Protein AF-A0A0L8GV06-F1 (afdb_monomer_lite)

pLDDT: mean 80.11, std 13.33, range [42.69, 92.31]

Sequence (68 aa):
NGWDDEQRAVQLATSLKGTALKVLSQLSVEDRSCYSSIVELLERRYGKMCLTLMWVRFQTHISVRGES

Radius of gyration: 17.51 Å; chains: 1; bounding box: 40×27×48 Å

Organism: Octopus bimaculoides (NCBI:txid37653)

Structure (mmCIF, N/CA/C/O backbone):
data_AF-A0A0L8GV06-F1
#
_entry.id   AF-A0A0L8GV06-F1
#
loop_
_atom_site.group_PDB
_atom_site.id
_atom_site.type_symbol
_atom_site.label_atom_id
_atom_site.label_alt_id
_atom_site.label_comp_id
_atom_site.label_asym_id
_atom_site.label_entit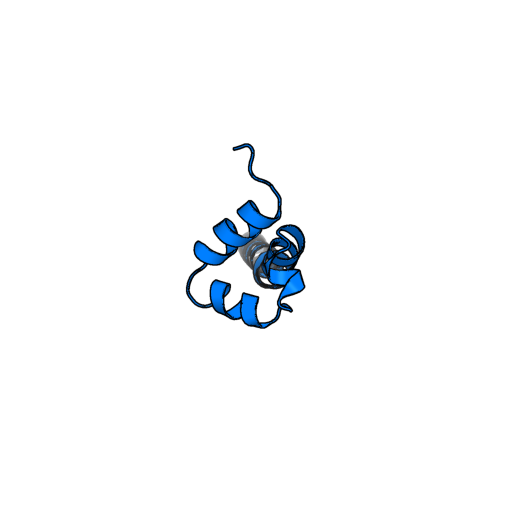y_id
_atom_site.label_seq_id
_atom_site.pdbx_PDB_ins_code
_atom_site.Cartn_x
_atom_site.Cartn_y
_atom_site.Cartn_z
_atom_site.occupancy
_atom_site.B_iso_or_equiv
_atom_site.auth_seq_id
_atom_site.auth_comp_id
_atom_site.auth_asym_id
_atom_site.auth_atom_id
_atom_site.pdbx_PDB_model_num
ATOM 1 N N . ASN A 1 1 ? -8.370 18.222 -1.817 1.00 66.62 1 ASN A N 1
ATOM 2 C CA . ASN A 1 1 ? -9.097 17.041 -1.295 1.00 66.62 1 ASN A CA 1
ATOM 3 C C . ASN A 1 1 ? -9.356 17.090 0.205 1.00 66.62 1 ASN A C 1
ATOM 5 O O . ASN A 1 1 ? -10.308 16.454 0.610 1.00 66.62 1 ASN A O 1
ATOM 9 N N . GLY A 1 2 ? -8.597 17.827 1.033 1.00 86.75 2 GLY A N 1
ATOM 10 C CA . GLY A 1 2 ? -8.973 18.075 2.441 1.00 86.75 2 GLY A CA 1
ATOM 11 C C . GLY A 1 2 ? -8.998 16.847 3.359 1.00 86.75 2 GLY A C 1
ATOM 12 O O . GLY A 1 2 ? -9.338 16.987 4.523 1.00 86.75 2 GLY A O 1
ATOM 13 N N . TRP A 1 3 ? -8.642 15.669 2.843 1.00 88.25 3 TRP A N 1
ATOM 14 C CA . TRP A 1 3 ? -8.649 14.426 3.599 1.00 88.25 3 TRP A CA 1
ATOM 15 C C . TRP A 1 3 ? -7.504 14.373 4.597 1.00 88.25 3 TRP A C 1
ATOM 17 O O . TRP A 1 3 ? -6.362 14.710 4.233 1.00 88.25 3 TRP A O 1
ATOM 27 N N . ASP A 1 4 ? -7.831 13.908 5.799 1.00 89.19 4 ASP A N 1
ATOM 28 C CA . ASP A 1 4 ? -6.869 13.538 6.831 1.00 89.19 4 ASP A CA 1
ATOM 29 C C . ASP A 1 4 ? -6.130 12.234 6.472 1.00 89.19 4 ASP A C 1
ATOM 31 O O . ASP A 1 4 ? -6.376 11.614 5.431 1.00 89.19 4 ASP A O 1
ATOM 35 N N . ASP A 1 5 ? -5.138 11.877 7.284 1.00 86.56 5 ASP A N 1
ATOM 36 C CA . ASP A 1 5 ? -4.242 10.757 6.991 1.00 86.56 5 ASP A CA 1
ATOM 37 C C . ASP A 1 5 ? -4.969 9.405 7.010 1.00 86.56 5 ASP A C 1
ATOM 39 O O . ASP A 1 5 ? -4.801 8.597 6.096 1.00 86.56 5 ASP A O 1
ATOM 43 N N . GLU A 1 6 ? -5.867 9.210 7.974 1.00 89.94 6 GLU A N 1
ATOM 44 C CA . GLU A 1 6 ? -6.656 7.987 8.116 1.00 89.94 6 GLU A CA 1
ATOM 45 C C . GLU A 1 6 ? -7.613 7.814 6.930 1.00 89.94 6 GLU A C 1
ATOM 47 O O . GLU A 1 6 ? -7.688 6.746 6.318 1.00 89.94 6 GLU A O 1
ATOM 52 N N . GLN A 1 7 ? -8.286 8.889 6.516 1.00 92.06 7 GLN A N 1
ATOM 53 C CA . GLN A 1 7 ? -9.139 8.889 5.330 1.00 92.06 7 GLN A CA 1
ATOM 54 C C . GLN A 1 7 ? -8.357 8.511 4.070 1.00 92.06 7 GLN A C 1
ATOM 56 O O . GLN A 1 7 ? -8.845 7.735 3.243 1.00 92.06 7 GLN A O 1
ATOM 61 N N . ARG A 1 8 ? -7.130 9.020 3.911 1.00 91.31 8 ARG A N 1
ATOM 62 C CA . ARG A 1 8 ? -6.264 8.651 2.781 1.00 91.31 8 ARG A CA 1
ATOM 63 C C . ARG A 1 8 ? -5.827 7.197 2.859 1.00 91.31 8 ARG A C 1
ATOM 65 O O . ARG A 1 8 ? -5.828 6.531 1.825 1.00 91.31 8 ARG A O 1
ATOM 72 N N . ALA A 1 9 ? -5.485 6.704 4.047 1.00 90.38 9 ALA A N 1
ATOM 73 C CA . ALA A 1 9 ? -5.111 5.314 4.275 1.00 90.38 9 ALA A CA 1
ATOM 74 C C . ALA A 1 9 ? -6.250 4.365 3.874 1.00 90.38 9 ALA A C 1
ATOM 76 O O . ALA A 1 9 ? -6.043 3.447 3.078 1.00 90.38 9 ALA A O 1
ATOM 77 N N . VAL A 1 10 ? -7.475 4.649 4.327 1.00 91.25 10 VAL A N 1
ATOM 78 C CA . VAL A 1 10 ? -8.671 3.859 4.003 1.00 91.25 10 VAL A CA 1
ATOM 79 C C . VAL A 1 10 ? -8.966 3.879 2.504 1.00 91.25 10 VAL A C 1
ATOM 81 O O . VAL A 1 10 ? -9.194 2.823 1.908 1.00 91.25 10 VAL A O 1
ATOM 84 N N . GLN A 1 11 ? -8.936 5.055 1.870 1.00 92.31 11 GLN A N 1
ATOM 85 C CA . GLN A 1 11 ? -9.173 5.191 0.427 1.00 92.31 11 GLN A CA 1
ATOM 86 C C . GLN A 1 11 ? -8.107 4.463 -0.398 1.00 92.31 11 GLN A C 1
ATOM 88 O O . GLN A 1 11 ? -8.424 3.744 -1.348 1.00 92.31 11 GLN A O 1
ATOM 93 N N . LEU A 1 12 ? -6.836 4.589 -0.012 1.00 90.38 12 LEU A N 1
ATOM 94 C CA . LEU A 1 12 ? -5.750 3.872 -0.664 1.00 90.38 12 LEU A CA 1
ATOM 95 C C . LEU A 1 12 ? -5.951 2.361 -0.521 1.00 90.38 12 LEU A C 1
ATOM 97 O O . LEU A 1 12 ? -5.983 1.664 -1.534 1.00 90.38 12 LEU A O 1
ATOM 101 N N . ALA A 1 13 ? -6.166 1.862 0.697 1.00 89.56 13 ALA A N 1
ATOM 102 C CA . ALA A 1 13 ? -6.342 0.438 0.966 1.00 89.56 13 ALA A CA 1
ATOM 103 C C . ALA A 1 13 ? -7.535 -0.172 0.212 1.00 89.56 13 ALA A C 1
ATOM 105 O O . ALA A 1 13 ? -7.407 -1.254 -0.361 1.00 89.56 13 ALA A O 1
ATOM 106 N N . THR A 1 14 ? -8.670 0.533 0.157 1.00 91.88 14 THR A N 1
ATOM 107 C CA . THR A 1 14 ? -9.869 0.088 -0.580 1.00 91.88 14 THR A CA 1
ATOM 108 C C . THR A 1 14 ? -9.690 0.114 -2.096 1.00 91.88 14 THR A C 1
ATOM 110 O O . THR A 1 14 ? -10.314 -0.683 -2.798 1.00 91.88 14 THR A O 1
ATOM 113 N N . SER A 1 15 ? -8.816 0.975 -2.622 1.00 91.81 15 SER A N 1
ATOM 114 C CA . SER A 1 15 ? -8.501 1.007 -4.055 1.00 91.81 15 SER A CA 1
ATOM 115 C C . SER A 1 15 ? -7.613 -0.160 -4.515 1.00 91.81 15 SER A C 1
ATOM 117 O O . SER A 1 15 ? -7.609 -0.506 -5.703 1.00 91.81 15 SER A O 1
ATOM 119 N N . LEU A 1 16 ? -6.868 -0.792 -3.597 1.00 90.94 16 LEU A N 1
ATOM 120 C CA . LEU A 1 16 ? -5.949 -1.879 -3.928 1.00 90.94 16 LEU A CA 1
ATOM 121 C C . LEU A 1 16 ? -6.693 -3.161 -4.301 1.00 90.94 16 LEU A C 1
ATOM 123 O O . LEU A 1 16 ? -7.700 -3.544 -3.711 1.00 90.94 16 LEU A O 1
ATOM 127 N N . LYS A 1 17 ? -6.130 -3.891 -5.266 1.00 90.56 17 LYS A N 1
ATOM 128 C CA . LYS A 1 17 ? -6.671 -5.168 -5.743 1.00 90.56 17 LYS A CA 1
ATOM 129 C C . LYS A 1 17 ? -5.583 -6.231 -5.832 1.00 90.56 17 LYS A C 1
ATOM 131 O O . LYS A 1 17 ? -4.390 -5.932 -5.915 1.00 90.56 17 LYS A O 1
ATOM 136 N N . GLY A 1 18 ? -6.010 -7.492 -5.829 1.00 90.31 18 GLY A N 1
ATOM 137 C CA . GLY A 1 18 ? -5.137 -8.640 -6.071 1.00 90.31 18 GLY A CA 1
ATOM 138 C C . GLY A 1 18 ? -3.944 -8.698 -5.114 1.00 90.31 18 GLY A C 1
ATOM 139 O O . GLY A 1 18 ? -4.096 -8.625 -3.895 1.00 90.31 18 GLY A O 1
ATOM 140 N N . THR A 1 19 ? -2.740 -8.849 -5.667 1.00 86.94 19 THR A N 1
ATOM 141 C CA . THR A 1 19 ? -1.510 -8.994 -4.876 1.00 86.94 19 THR A CA 1
ATOM 142 C C . THR A 1 19 ? -1.189 -7.749 -4.053 1.00 86.94 19 THR A C 1
ATOM 144 O O . THR A 1 19 ? -0.656 -7.901 -2.960 1.00 86.94 19 THR A O 1
ATOM 147 N N . ALA A 1 20 ? -1.551 -6.545 -4.515 1.00 86.06 20 ALA A N 1
ATOM 148 C CA . ALA A 1 20 ? -1.342 -5.301 -3.770 1.00 86.06 20 ALA A CA 1
ATOM 149 C C . ALA A 1 20 ? -2.147 -5.286 -2.459 1.00 86.06 20 ALA A C 1
ATOM 151 O O . ALA A 1 20 ? -1.592 -5.001 -1.402 1.00 86.06 20 ALA A O 1
ATOM 152 N N . LEU A 1 21 ? -3.411 -5.720 -2.513 1.00 90.44 21 LEU A N 1
ATOM 153 C CA . LEU A 1 21 ? -4.263 -5.867 -1.330 1.00 90.44 21 LEU A CA 1
ATOM 154 C C . LEU A 1 21 ? -3.704 -6.915 -0.354 1.00 90.44 21 LEU A C 1
ATOM 156 O O . LEU A 1 21 ? -3.676 -6.688 0.852 1.00 90.44 21 LEU A O 1
ATOM 160 N N . LYS A 1 22 ? -3.189 -8.042 -0.868 1.00 90.56 22 LYS A N 1
ATOM 161 C CA . LYS A 1 22 ? -2.561 -9.083 -0.033 1.00 90.56 22 LYS A CA 1
ATOM 162 C C . LYS A 1 22 ? -1.324 -8.582 0.711 1.00 90.56 22 LYS A C 1
ATOM 164 O O . LYS A 1 22 ? -1.000 -9.124 1.756 1.00 90.56 22 LYS A O 1
ATOM 169 N N . VAL A 1 23 ? -0.616 -7.577 0.192 1.00 88.62 23 VAL A N 1
ATOM 170 C CA . VAL A 1 23 ? 0.560 -7.023 0.882 1.00 88.62 23 VAL A CA 1
ATOM 171 C C . VAL A 1 23 ? 0.156 -6.321 2.174 1.00 88.62 23 VAL A C 1
ATOM 173 O O . VAL A 1 23 ? 0.890 -6.413 3.151 1.00 88.62 23 VAL A O 1
ATOM 176 N N . LEU A 1 24 ? -1.032 -5.709 2.226 1.00 89.50 24 LEU A N 1
ATOM 177 C CA . LEU A 1 24 ? -1.510 -5.033 3.434 1.00 89.50 24 LEU A CA 1
ATOM 178 C C . LEU A 1 24 ? -1.650 -5.977 4.629 1.00 89.50 24 LEU A C 1
ATOM 180 O O . LEU A 1 24 ? -1.541 -5.530 5.767 1.00 89.50 24 LEU A O 1
ATOM 184 N N . SER A 1 25 ? -1.828 -7.285 4.404 1.00 88.75 25 SER A N 1
ATOM 185 C CA . SER A 1 25 ? -1.892 -8.258 5.499 1.00 88.75 25 SER A CA 1
ATOM 186 C C . SER A 1 25 ? -0.592 -8.340 6.312 1.00 88.75 25 SER A C 1
ATOM 188 O O . SER A 1 25 ? -0.598 -8.914 7.395 1.00 88.75 25 SER A O 1
ATOM 190 N N . GLN A 1 26 ? 0.512 -7.797 5.787 1.00 88.56 26 GLN A N 1
ATOM 191 C CA . GLN A 1 26 ? 1.824 -7.745 6.438 1.00 88.56 26 GLN A CA 1
ATOM 192 C C . GLN A 1 26 ? 1.953 -6.577 7.425 1.00 88.56 26 GLN A C 1
ATOM 194 O O . GLN A 1 26 ? 2.884 -6.572 8.222 1.00 88.56 26 GLN A O 1
ATOM 199 N N . LEU A 1 27 ? 1.034 -5.607 7.378 1.00 88.69 27 LEU A N 1
ATOM 200 C CA . LEU A 1 27 ? 0.972 -4.495 8.324 1.00 88.69 27 LEU A CA 1
ATOM 201 C C . LEU A 1 27 ? 0.136 -4.856 9.550 1.00 88.69 27 LEU A C 1
ATOM 203 O O . LEU A 1 27 ? -0.839 -5.616 9.439 1.00 88.69 27 LEU A O 1
ATOM 207 N N . SER A 1 28 ? 0.492 -4.259 10.689 1.00 89.81 28 SER A N 1
ATOM 208 C CA . SER A 1 28 ? -0.339 -4.253 11.893 1.00 89.81 28 SER A CA 1
ATOM 209 C C . SER A 1 28 ? -1.643 -3.478 11.654 1.00 89.81 28 SER A C 1
ATOM 211 O O . SER A 1 28 ? -1.800 -2.799 10.639 1.00 89.81 28 SER A O 1
ATOM 213 N N . VAL A 1 29 ? -2.613 -3.596 12.565 1.00 85.38 29 VAL A N 1
ATOM 214 C CA . VAL A 1 29 ? -3.879 -2.850 12.445 1.00 85.38 29 VAL A CA 1
ATOM 215 C C . VAL A 1 29 ? -3.636 -1.341 12.540 1.00 85.38 29 VAL 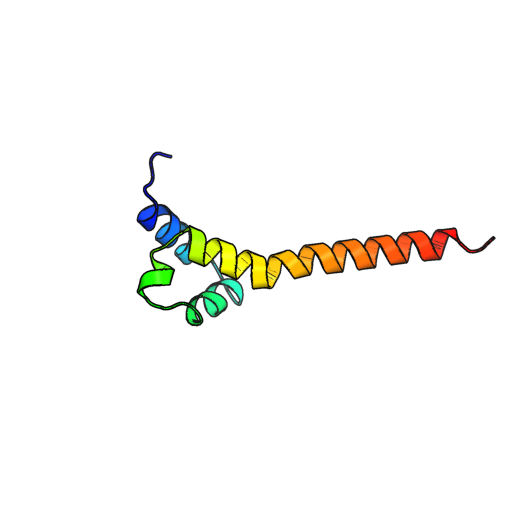A C 1
ATOM 217 O O . VAL A 1 29 ? -4.201 -0.606 11.739 1.00 85.38 29 VAL A O 1
ATOM 220 N N . GLU A 1 30 ? -2.752 -0.897 13.438 1.00 86.31 30 GLU A N 1
ATOM 221 C CA . GLU A 1 30 ? -2.376 0.518 13.577 1.00 86.31 30 GLU A CA 1
ATOM 222 C C . GLU A 1 30 ? -1.698 1.051 12.307 1.00 86.31 30 GLU A C 1
ATOM 224 O O . GLU A 1 30 ? -2.067 2.109 11.801 1.00 86.31 30 GLU A O 1
ATOM 229 N N . ASP A 1 31 ? -0.791 0.275 11.709 1.00 87.50 31 ASP A N 1
ATOM 230 C CA . ASP A 1 31 ? -0.086 0.692 10.492 1.00 87.50 31 ASP A CA 1
ATOM 231 C C . ASP A 1 31 ? -0.990 0.750 9.254 1.00 87.50 31 ASP A C 1
ATOM 233 O O . ASP A 1 31 ? -0.689 1.461 8.299 1.00 87.50 31 ASP A O 1
ATOM 237 N N . ARG A 1 32 ? -2.108 0.014 9.239 1.00 86.56 32 ARG A N 1
ATOM 238 C CA . ARG A 1 32 ? -3.088 0.068 8.138 1.00 86.56 32 ARG A CA 1
ATOM 239 C C . ARG A 1 32 ? -3.95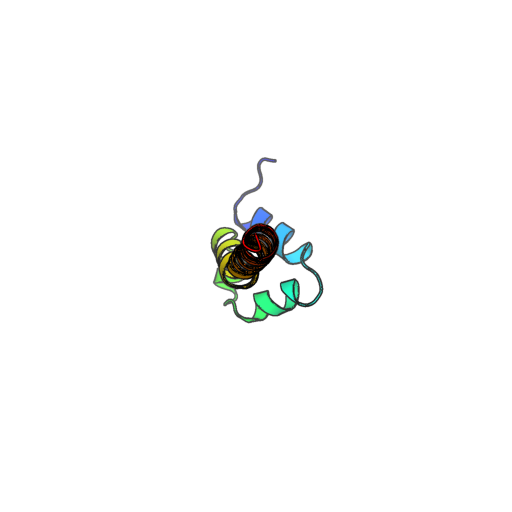4 1.324 8.167 1.00 86.56 32 ARG A C 1
ATOM 241 O O . ARG A 1 32 ? -4.585 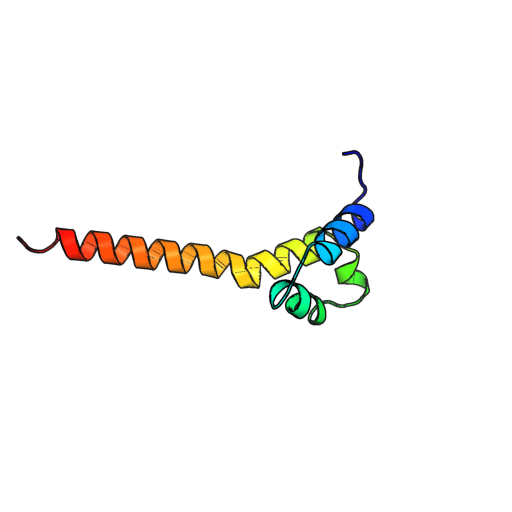1.622 7.157 1.00 86.56 32 ARG A O 1
ATOM 248 N N . SER A 1 33 ? -3.987 2.039 9.285 1.00 87.25 33 SER A N 1
ATOM 249 C CA . SER A 1 33 ? -4.655 3.339 9.390 1.00 87.25 33 SER A CA 1
ATOM 250 C C . SER A 1 33 ? -3.715 4.507 9.083 1.00 87.25 33 SER A C 1
ATOM 252 O O . SER A 1 33 ? -4.167 5.642 9.000 1.00 87.25 33 SER A O 1
ATOM 254 N N . CYS A 1 34 ? -2.422 4.234 8.883 1.00 91.19 34 CYS A N 1
ATOM 255 C CA . CYS A 1 34 ? -1.402 5.225 8.572 1.00 91.19 34 CYS A CA 1
ATOM 256 C C . CYS A 1 34 ? -1.097 5.223 7.068 1.00 91.19 34 CYS A 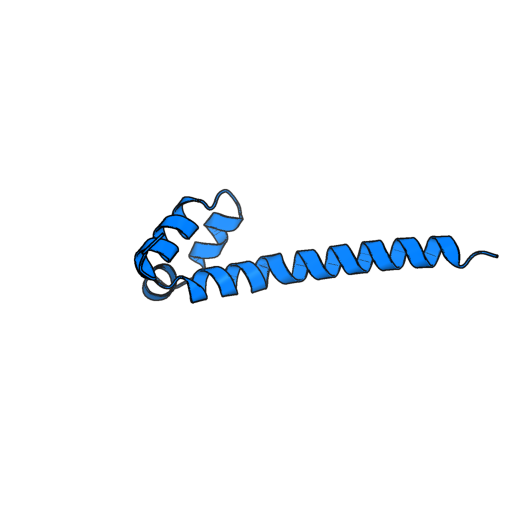C 1
ATOM 258 O O . CYS A 1 34 ? -0.678 4.209 6.496 1.00 91.19 34 CYS A O 1
ATOM 260 N N . TYR A 1 35 ? -1.296 6.361 6.404 1.00 89.75 35 TYR A N 1
ATOM 261 C CA . TYR A 1 35 ? -1.118 6.450 4.956 1.00 89.75 35 TYR A CA 1
ATOM 262 C C . TYR A 1 35 ? 0.346 6.243 4.553 1.00 89.75 35 TYR A C 1
ATOM 264 O O . TYR A 1 35 ? 0.624 5.514 3.596 1.00 89.75 35 TYR A O 1
ATOM 272 N N . SER A 1 36 ? 1.287 6.835 5.294 1.00 89.31 36 SER A N 1
ATOM 273 C CA . SER A 1 36 ? 2.721 6.692 5.016 1.00 89.31 36 SER A CA 1
ATOM 274 C C . SER A 1 36 ? 3.181 5.239 5.125 1.00 89.31 36 SER A C 1
ATOM 276 O O . SER A 1 36 ? 3.860 4.760 4.220 1.00 89.31 36 SER A O 1
ATOM 278 N N . SER A 1 37 ? 2.734 4.499 6.144 1.00 90.56 37 SER A N 1
ATOM 279 C CA . SER A 1 37 ? 3.072 3.079 6.320 1.00 90.56 37 SER A CA 1
ATOM 280 C C . SER A 1 37 ? 2.601 2.214 5.143 1.00 90.56 37 SER A C 1
ATOM 282 O O . SER A 1 37 ? 3.325 1.324 4.685 1.00 90.56 37 SER A O 1
ATOM 284 N N . ILE A 1 38 ? 1.405 2.484 4.604 1.00 90.31 38 ILE A N 1
ATOM 285 C CA . ILE A 1 38 ? 0.906 1.783 3.412 1.00 90.31 38 ILE A CA 1
ATOM 286 C C . ILE A 1 38 ? 1.754 2.125 2.182 1.00 90.31 38 ILE A C 1
ATOM 288 O O . ILE A 1 38 ? 2.115 1.224 1.418 1.00 90.31 38 ILE A O 1
ATOM 292 N N . VAL A 1 39 ? 2.078 3.405 1.978 1.00 89.50 39 VAL A N 1
ATOM 293 C CA . VAL A 1 39 ? 2.892 3.854 0.839 1.00 89.50 39 VAL A CA 1
ATOM 294 C C . VAL A 1 39 ? 4.288 3.239 0.892 1.00 89.50 39 VAL A C 1
ATOM 296 O O . VAL A 1 39 ? 4.701 2.614 -0.083 1.00 89.50 39 VAL A O 1
ATOM 299 N N . GLU A 1 40 ? 4.977 3.316 2.030 1.00 90.19 40 GLU A N 1
ATOM 300 C CA . GLU A 1 40 ? 6.323 2.757 2.198 1.00 90.19 40 GLU A CA 1
ATOM 301 C C . GLU A 1 40 ? 6.363 1.251 1.922 1.00 90.19 40 GLU A C 1
ATOM 303 O O . GLU A 1 40 ? 7.279 0.745 1.268 1.00 90.19 40 GLU A O 1
ATOM 308 N N . LEU A 1 41 ? 5.350 0.508 2.371 1.00 90.25 41 LEU A N 1
ATOM 309 C CA . LEU A 1 41 ? 5.242 -0.922 2.097 1.00 90.25 41 LEU A CA 1
ATOM 310 C C . LEU A 1 41 ? 5.082 -1.206 0.597 1.00 90.25 41 LEU A C 1
ATOM 312 O O . LEU A 1 41 ? 5.725 -2.117 0.058 1.00 90.25 41 LEU A O 1
ATOM 316 N N . LEU A 1 42 ? 4.220 -0.442 -0.079 1.00 89.31 42 LEU A N 1
ATOM 317 C CA . LEU A 1 42 ? 4.005 -0.568 -1.517 1.00 89.31 42 LEU A CA 1
ATOM 318 C C . LEU A 1 42 ? 5.268 -0.193 -2.298 1.00 89.31 42 LEU A C 1
ATOM 320 O O . LEU A 1 42 ? 5.646 -0.918 -3.217 1.00 89.31 42 LEU A O 1
ATOM 324 N N . GLU A 1 43 ? 5.973 0.864 -1.908 1.00 87.69 43 GLU A N 1
ATOM 325 C CA . GLU A 1 43 ? 7.248 1.263 -2.507 1.00 87.69 43 GLU A CA 1
ATOM 326 C C . GLU A 1 43 ? 8.343 0.222 -2.272 1.00 87.69 43 GLU A C 1
ATOM 328 O O . GLU A 1 43 ? 9.069 -0.158 -3.194 1.00 87.69 43 GLU A O 1
ATOM 333 N N . ARG A 1 44 ? 8.435 -0.332 -1.065 1.00 87.06 44 ARG A N 1
ATOM 334 C CA . ARG A 1 44 ? 9.402 -1.387 -0.759 1.00 87.06 44 ARG A CA 1
ATOM 335 C C . ARG A 1 44 ? 9.165 -2.630 -1.610 1.00 87.06 44 ARG A C 1
ATOM 337 O O . ARG A 1 44 ? 10.127 -3.262 -2.052 1.00 87.06 44 ARG A O 1
ATOM 344 N N . ARG A 1 45 ? 7.900 -2.992 -1.835 1.00 85.81 45 ARG A N 1
ATOM 345 C CA . ARG A 1 45 ? 7.534 -4.209 -2.566 1.00 85.81 45 ARG A CA 1
ATOM 346 C C . ARG A 1 45 ? 7.519 -4.031 -4.083 1.00 85.81 45 ARG A C 1
ATOM 348 O O . ARG A 1 45 ? 7.926 -4.947 -4.793 1.00 85.81 45 ARG A O 1
ATOM 355 N N . TYR A 1 46 ? 7.075 -2.881 -4.577 1.00 82.56 46 TYR A N 1
ATOM 356 C CA . TYR A 1 46 ? 6.869 -2.631 -6.007 1.00 82.56 46 TYR A CA 1
ATOM 357 C C . TYR A 1 46 ? 7.754 -1.510 -6.568 1.00 82.56 46 TYR A C 1
ATOM 359 O O . TYR A 1 46 ? 8.105 -1.551 -7.745 1.00 82.56 46 TYR A O 1
ATOM 367 N N . GLY A 1 47 ? 8.201 -0.560 -5.748 1.00 74.56 47 GLY A N 1
ATOM 368 C CA . GLY A 1 47 ? 9.089 0.535 -6.162 1.00 74.56 47 GLY A CA 1
ATOM 369 C C . GLY A 1 47 ? 10.465 0.053 -6.632 1.00 74.56 47 GLY A C 1
ATOM 370 O O . GLY A 1 47 ? 10.943 0.482 -7.683 1.00 74.56 47 GLY A O 1
ATOM 371 N N . LYS A 1 48 ? 11.066 -0.938 -5.951 1.00 66.94 48 LYS A N 1
ATOM 372 C CA . LYS A 1 48 ? 12.286 -1.608 -6.458 1.00 66.94 48 LYS A CA 1
ATOM 373 C C . LYS A 1 48 ? 12.048 -2.349 -7.774 1.00 66.94 48 LYS A C 1
ATOM 375 O O . LYS A 1 48 ? 12.947 -2.406 -8.605 1.00 66.94 48 LYS A O 1
ATOM 380 N N . MET A 1 49 ? 10.852 -2.896 -7.986 1.00 61.38 49 MET A N 1
ATOM 381 C CA . MET A 1 49 ? 10.546 -3.658 -9.197 1.00 61.38 49 MET A CA 1
ATOM 382 C C . MET A 1 49 ? 10.525 -2.758 -10.438 1.00 61.38 49 MET A C 1
ATOM 384 O O . MET A 1 49 ? 11.055 -3.150 -11.476 1.00 61.38 49 MET A O 1
ATOM 388 N N . CYS A 1 50 ? 10.019 -1.527 -10.318 1.00 61.84 50 CYS A N 1
ATOM 389 C CA . CYS A 1 50 ? 10.098 -0.530 -11.387 1.00 61.84 50 CYS A CA 1
ATOM 390 C C . CYS A 1 50 ? 11.549 -0.168 -11.731 1.00 61.84 50 CYS A C 1
ATOM 392 O O . CYS A 1 50 ? 11.913 -0.193 -12.904 1.00 61.84 50 CYS A O 1
ATOM 394 N N . LEU A 1 51 ? 12.391 0.099 -10.726 1.00 61.09 51 LEU A N 1
ATOM 395 C CA . LEU A 1 51 ? 13.803 0.441 -10.941 1.00 61.09 51 LEU A CA 1
ATOM 396 C C . LEU A 1 51 ? 14.585 -0.703 -11.597 1.00 61.09 51 LEU A C 1
ATOM 398 O O . LEU A 1 51 ? 15.306 -0.474 -12.566 1.00 61.09 51 LEU A O 1
ATOM 402 N N . THR A 1 52 ? 14.402 -1.941 -11.132 1.00 65.12 52 THR A N 1
ATOM 403 C CA . THR A 1 52 ? 15.075 -3.112 -11.711 1.00 65.12 52 THR A CA 1
ATOM 404 C C . THR A 1 52 ? 14.632 -3.369 -13.150 1.00 65.12 52 THR A C 1
ATOM 406 O O . THR A 1 52 ? 15.475 -3.597 -14.012 1.00 65.12 52 THR A O 1
ATOM 409 N N . LEU A 1 53 ? 13.330 -3.289 -13.453 1.00 66.81 53 LEU A N 1
ATOM 410 C CA . LEU A 1 53 ? 12.833 -3.453 -14.827 1.00 66.81 53 LEU A CA 1
ATOM 411 C C . LEU A 1 53 ? 13.352 -2.353 -15.762 1.00 66.81 53 LEU A C 1
ATOM 413 O O . LEU A 1 53 ? 13.669 -2.625 -16.921 1.00 66.81 53 LEU A O 1
ATOM 417 N N . MET A 1 54 ? 13.464 -1.122 -15.263 1.00 66.75 54 MET A N 1
ATOM 418 C CA . MET A 1 54 ? 14.015 0.001 -16.018 1.00 66.75 54 MET A CA 1
ATOM 419 C C . MET A 1 54 ? 15.513 -0.190 -16.284 1.00 66.75 54 MET A C 1
ATOM 421 O O . MET A 1 54 ? 15.966 0.017 -17.408 1.00 66.75 54 MET A O 1
ATOM 425 N N . TRP A 1 55 ? 16.261 -0.675 -15.290 1.00 65.44 55 TRP A N 1
ATOM 426 C CA . TRP A 1 55 ? 17.687 -0.973 -15.419 1.00 65.44 55 TRP A CA 1
ATOM 427 C C . TRP A 1 55 ? 17.963 -2.136 -16.381 1.00 65.44 55 TRP A C 1
ATOM 429 O O . TRP A 1 55 ? 18.837 -2.023 -17.236 1.00 65.44 55 TRP A O 1
ATOM 439 N N . VAL A 1 56 ? 17.178 -3.217 -16.322 1.00 73.12 56 VAL A N 1
ATOM 440 C CA . VAL A 1 56 ? 17.279 -4.339 -17.274 1.00 73.12 56 VAL A CA 1
ATOM 441 C C . VAL A 1 56 ? 17.020 -3.861 -18.704 1.00 73.12 56 VAL A C 1
ATOM 443 O O . VAL A 1 56 ? 17.816 -4.145 -19.592 1.00 73.12 56 VAL A O 1
ATOM 446 N N . ARG A 1 57 ? 15.958 -3.075 -18.933 1.00 68.69 57 ARG A N 1
ATOM 447 C CA . ARG A 1 57 ? 15.665 -2.501 -20.261 1.00 68.69 57 ARG A CA 1
ATOM 448 C C . ARG A 1 57 ? 16.785 -1.592 -20.766 1.00 68.69 57 ARG A C 1
ATOM 450 O O . ARG A 1 57 ? 17.112 -1.624 -21.950 1.00 68.69 57 ARG A O 1
ATOM 457 N N . PHE A 1 58 ? 17.377 -0.805 -19.873 1.00 66.00 58 PHE A N 1
ATOM 458 C CA . PHE A 1 58 ? 18.513 0.052 -20.189 1.00 66.00 58 PHE A CA 1
ATOM 459 C C . PHE A 1 58 ? 19.755 -0.766 -20.585 1.00 66.00 58 PHE A C 1
ATOM 461 O O . PHE A 1 58 ? 20.376 -0.474 -21.604 1.00 66.00 58 PHE A O 1
ATOM 468 N N . GLN A 1 59 ? 20.066 -1.842 -19.856 1.00 68.94 59 GLN A N 1
ATOM 469 C CA . GLN A 1 59 ? 21.157 -2.768 -20.184 1.00 68.94 59 GLN A CA 1
ATOM 470 C C . GLN A 1 59 ? 20.947 -3.462 -21.536 1.00 68.94 59 GLN A C 1
ATOM 472 O O . GLN A 1 59 ? 21.873 -3.521 -22.344 1.00 68.94 59 GLN A O 1
ATOM 477 N N . THR A 1 60 ? 19.726 -3.921 -21.836 1.00 70.31 60 THR A N 1
ATOM 478 C CA . THR A 1 60 ? 19.411 -4.519 -23.143 1.00 70.31 60 THR A CA 1
ATOM 479 C C . THR A 1 60 ? 19.663 -3.529 -24.285 1.00 70.31 60 THR A C 1
ATOM 481 O O . THR A 1 60 ? 20.242 -3.903 -25.297 1.00 70.31 60 THR A O 1
ATOM 484 N N . HIS A 1 61 ? 19.310 -2.251 -24.117 1.00 57.31 61 HIS A N 1
ATOM 485 C CA . HIS A 1 61 ? 19.541 -1.231 -25.145 1.00 57.31 61 HIS A CA 1
ATOM 486 C C . HIS A 1 61 ? 21.026 -0.858 -25.319 1.00 57.31 61 HIS A C 1
ATOM 488 O O . HIS A 1 61 ? 21.442 -0.477 -26.412 1.00 57.31 61 HIS A O 1
ATOM 494 N N . ILE A 1 62 ? 21.839 -0.962 -24.263 1.00 59.19 62 ILE A N 1
ATOM 495 C CA . ILE A 1 62 ? 23.292 -0.746 -24.350 1.00 59.19 62 ILE A CA 1
ATOM 496 C C . ILE A 1 62 ? 23.970 -1.922 -25.057 1.00 59.19 62 ILE A C 1
ATOM 498 O O . ILE A 1 62 ? 24.822 -1.699 -25.913 1.00 59.19 62 ILE A O 1
ATOM 502 N N . SER A 1 63 ? 23.557 -3.158 -24.761 1.00 56.91 63 SER A N 1
ATOM 503 C CA . SER A 1 63 ? 24.154 -4.356 -25.363 1.00 56.91 63 SER A CA 1
ATOM 504 C C . SER A 1 63 ? 23.925 -4.435 -26.878 1.00 56.91 63 SER A C 1
ATOM 506 O O . SER A 1 63 ? 24.819 -4.857 -27.597 1.00 56.91 63 SER A O 1
ATOM 508 N N . VAL A 1 64 ? 22.776 -3.962 -27.378 1.00 57.91 64 VAL A N 1
ATOM 509 C CA . VAL A 1 64 ? 22.454 -3.922 -28.823 1.00 57.91 64 VAL A CA 1
ATOM 510 C C . VAL A 1 64 ? 23.259 -2.844 -29.574 1.00 57.91 64 VAL A C 1
ATOM 512 O O . VAL A 1 64 ? 23.348 -2.872 -30.797 1.00 57.91 64 VAL A O 1
ATOM 515 N N . ARG A 1 65 ? 23.861 -1.876 -28.867 1.00 56.25 65 ARG A N 1
ATOM 516 C CA . ARG A 1 65 ? 24.613 -0.758 -29.470 1.00 56.25 65 ARG A CA 1
ATOM 517 C C . ARG A 1 65 ? 26.137 -0.937 -29.417 1.00 56.25 65 ARG A C 1
ATOM 519 O O . ARG A 1 65 ? 26.847 -0.067 -29.910 1.00 56.25 65 ARG A O 1
ATOM 526 N N . GLY A 1 66 ? 26.619 -2.010 -28.787 1.00 55.34 66 GLY A N 1
ATOM 527 C CA . GLY A 1 66 ? 28.041 -2.300 -28.569 1.00 55.34 66 GLY A CA 1
ATOM 528 C C . GLY A 1 66 ? 28.671 -3.289 -29.556 1.00 55.34 66 GLY A C 1
ATOM 529 O O . GLY A 1 66 ? 29.837 -3.622 -29.388 1.00 55.34 66 GLY A O 1
ATOM 530 N N . GLU A 1 67 ? 27.934 -3.761 -30.563 1.00 50.38 67 GLU A N 1
ATOM 531 C CA . GLU A 1 67 ? 28.462 -4.633 -31.619 1.00 50.38 67 GLU A CA 1
ATOM 532 C C . GLU A 1 67 ? 28.748 -3.808 -32.886 1.00 50.38 67 GLU A C 1
ATOM 534 O O . GLU A 1 67 ? 27.897 -3.653 -33.763 1.00 50.38 67 GLU A O 1
ATOM 539 N N . SER A 1 68 ? 29.945 -3.220 -32.964 1.00 42.69 68 SER A N 1
ATOM 540 C CA . SER A 1 68 ? 30.604 -2.767 -34.204 1.00 42.69 68 SER A CA 1
ATOM 541 C C . SER A 1 68 ? 32.111 -2.722 -34.005 1.00 42.69 68 SER A C 1
ATOM 543 O O . SER A 1 68 ? 32.540 -2.184 -32.960 1.00 42.69 68 SER A O 1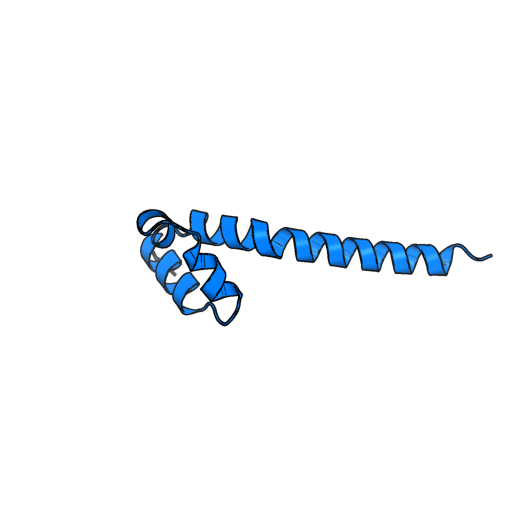
#

Foldseek 3Di:
DPDDQQRLLVVVQVPDDDVLVVLCVVDDPVLSSGNVSSVVSCCVVCVVVVVVVVVVVVVVVVVVVPDD

Secondary structure (DSSP, 8-state):
----HHHHHHHHHHH--HHHHHHGGGS-HHHHT-HHHHHHHHIIIIIHHHHHHHHHHHHHHHHTTS--